Protein AF-A0A9X1UHL8-F1 (afdb_monomer)

Mean predicted aligned error: 11.77 Å

Secondary structure (DSSP, 8-state):
-GGGS-TTS-HHHHHHHHHHHHHHHHS-TTS-----HIIIIIHHHTTT-HHHHHHHHHHHHHHHHHHHHHHHHHHHTTSS-TT--HHHHHHHHHHHHHHHHHHHTTSPPTT---S-----------------PPP--------

Foldseek 3Di:
DLVLLDLVDQNVNSLVSVLVVQCCQQCPQADWGRQDCLLPPLVVCVVPDVVSVVVSVVVLVVQLVSQLVSQVSCCVVVVDPVPDDSSVVSNVSSVVSSVSSVVSNPDGNPPVDDDDDDDDDDDDDDDDDPPPDDDDDDDDDDD

Radius of gyration: 22.25 Å; Cα contacts (8 Å, |Δi|>4)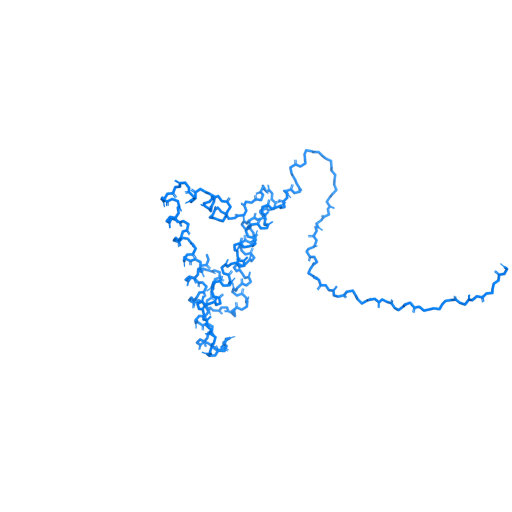: 122; chains: 1; bounding box: 51×70×40 Å

pLDDT: mean 80.55, std 23.78, range [33.56, 98.56]

Organism: NCBI:txid2913261

Sequence (143 aa):
MEAALDETLPLAEALLRVFDGALAWYLPPSAAQRGCLLIGTAAAEAVADTAVRERLAAGLRAFDQAFERRLRHAVQQGELPADADPAMLARVASALLHSTALRARRRTARGAARDGGGGRGAHLRCGGADKRLPEGSHDPLIN

Solvent-accessible surface area (backbone atoms only — not comparable to full-atom values): 8638 Å² total; per-residue (Å²): 108,68,87,33,50,38,85,91,45,59,65,72,57,16,53,48,44,41,53,52,52,49,44,52,67,13,52,39,94,88,44,75,41,60,24,39,63,55,71,71,44,33,57,64,47,29,79,83,31,66,73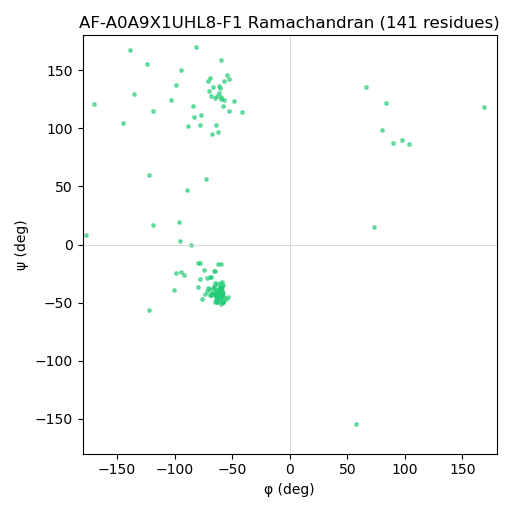,43,32,52,52,38,53,51,51,54,50,51,46,26,52,55,42,22,53,50,41,46,51,31,32,75,73,62,77,38,62,87,82,60,59,33,65,62,52,10,48,51,53,40,50,51,55,48,49,51,26,57,56,33,55,72,50,73,50,96,70,78,66,82,78,82,87,83,94,74,86,80,78,83,77,74,91,71,83,82,75,78,74,84,88,81,88,84,83,89,91,85,137

Nearest PDB structures (foldseek):
  6nsr-assembly1_B  TM=7.747E-01  e=2.617E-02  Pseudomonas aeruginosa
  6nsm-assembly1_B  TM=7.772E-01  e=3.226E-02  Pseudomonas aeruginosa UCBPP-PA14
  6wag-assembly1_B  TM=6.358E-01  e=1.073E-01  Vibrio vulnificus
  5hbu-assembly1_D  TM=7.188E-01  e=7.421E-01  Escherichia coli K-12

InterPro domains:
  IPR011075 Tetracyclin repressor-like, C-terminal domain [PF16925] (14-105)
  IPR036271 Tetracyclin repressor-like, C-terminal domain superfamily [SSF48498] (12-112)

Structure (mmCIF, N/CA/C/O backbone):
data_AF-A0A9X1UHL8-F1
#
_entry.id   AF-A0A9X1UHL8-F1
#
loop_
_atom_site.group_PDB
_atom_site.id
_atom_site.type_symbol
_atom_site.label_atom_id
_atom_site.label_alt_id
_atom_site.label_comp_id
_atom_site.label_asym_id
_atom_site.label_entity_id
_atom_site.label_seq_id
_atom_site.pdbx_PDB_ins_code
_atom_site.Cartn_x
_atom_site.Cartn_y
_atom_site.Cartn_z
_atom_site.occupancy
_atom_site.B_iso_or_equiv
_atom_site.auth_seq_id
_atom_site.auth_comp_id
_atom_site.auth_asym_id
_atom_site.auth_atom_id
_atom_site.pdbx_PDB_model_num
ATOM 1 N N . MET A 1 1 ? 7.049 1.002 5.923 1.00 79.00 1 MET A N 1
ATOM 2 C CA . MET A 1 1 ? 5.580 0.845 5.895 1.00 79.00 1 MET A CA 1
ATOM 3 C C . MET A 1 1 ? 5.077 0.342 7.233 1.00 79.00 1 MET A C 1
ATOM 5 O O . MET A 1 1 ? 4.243 1.015 7.807 1.00 79.00 1 MET A O 1
ATOM 9 N N . GLU A 1 2 ? 5.628 -0.755 7.7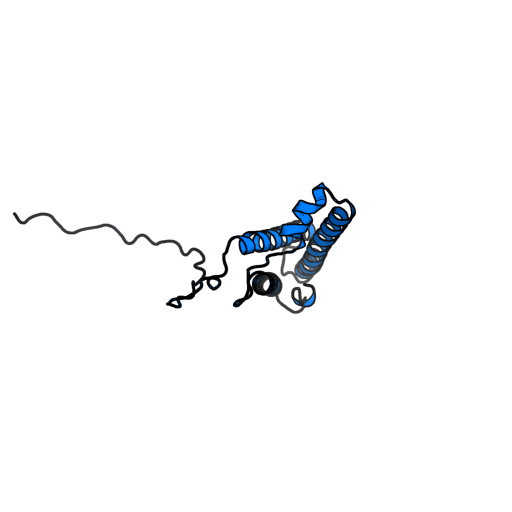62 1.00 78.88 2 GLU A N 1
ATOM 10 C CA . GLU A 1 2 ? 5.225 -1.298 9.072 1.00 78.88 2 GLU A CA 1
ATOM 11 C C . GLU A 1 2 ? 5.335 -0.272 10.205 1.00 78.88 2 GLU A C 1
ATOM 13 O O . GLU A 1 2 ? 4.349 -0.021 10.874 1.00 78.88 2 GLU A O 1
ATOM 18 N N . ALA A 1 3 ? 6.452 0.456 10.309 1.00 84.94 3 ALA A N 1
ATOM 19 C CA . ALA A 1 3 ? 6.593 1.540 11.291 1.00 84.94 3 ALA A CA 1
ATOM 20 C C . ALA A 1 3 ? 5.610 2.723 11.112 1.00 84.94 3 ALA A C 1
ATOM 22 O O . ALA A 1 3 ? 5.489 3.559 11.999 1.00 84.94 3 ALA A O 1
ATOM 23 N N . ALA A 1 4 ? 4.962 2.857 9.949 1.00 88.06 4 ALA A N 1
ATOM 24 C CA . ALA A 1 4 ? 3.925 3.869 9.729 1.00 88.06 4 ALA A CA 1
ATOM 25 C C . ALA A 1 4 ? 2.521 3.331 10.056 1.00 88.06 4 ALA A C 1
ATOM 27 O O . ALA A 1 4 ? 1.657 4.112 10.434 1.00 88.06 4 ALA A O 1
ATOM 28 N N . LEU A 1 5 ? 2.320 2.012 9.955 1.00 93.38 5 LEU A N 1
ATOM 29 C CA . LEU A 1 5 ? 1.114 1.290 10.367 1.00 93.38 5 LEU A CA 1
ATOM 30 C C . LEU A 1 5 ? 1.212 0.861 11.837 1.00 93.38 5 LEU A C 1
ATOM 32 O O . LEU A 1 5 ? 0.953 -0.292 12.170 1.00 93.38 5 LEU A O 1
ATOM 36 N N . ASP A 1 6 ? 1.625 1.787 12.697 1.00 92.62 6 ASP A N 1
ATOM 37 C CA . ASP A 1 6 ? 1.760 1.539 14.127 1.00 92.62 6 ASP A CA 1
ATOM 38 C C . ASP A 1 6 ? 0.394 1.160 14.732 1.00 92.62 6 ASP A C 1
ATOM 40 O O . ASP A 1 6 ? -0.627 1.807 14.473 1.00 92.62 6 ASP A O 1
ATOM 44 N N . GLU A 1 7 ? 0.366 0.072 15.496 1.00 93.81 7 GLU A N 1
ATOM 45 C CA . GLU A 1 7 ? -0.839 -0.449 16.148 1.00 93.81 7 GLU A CA 1
ATOM 46 C C . GLU A 1 7 ? -1.200 0.341 17.415 1.00 93.81 7 GLU A C 1
ATOM 48 O O . GLU A 1 7 ? -2.340 0.274 17.865 1.00 93.81 7 GLU A O 1
ATOM 53 N N . THR A 1 8 ? -0.268 1.142 17.948 1.00 94.62 8 THR A N 1
ATOM 54 C CA . THR A 1 8 ? -0.501 2.029 19.102 1.00 94.62 8 THR A CA 1
ATOM 55 C C . THR A 1 8 ? -1.226 3.325 18.734 1.00 94.62 8 THR A C 1
ATOM 57 O O . THR A 1 8 ? -1.738 4.015 19.614 1.00 94.62 8 THR A O 1
ATOM 60 N N . LEU A 1 9 ? -1.278 3.665 17.441 1.00 94.94 9 LEU A N 1
ATOM 61 C CA . LEU A 1 9 ? -1.973 4.844 16.929 1.00 94.94 9 LEU A CA 1
ATOM 62 C C . LEU A 1 9 ? -3.397 4.490 16.488 1.00 94.94 9 LEU A C 1
ATOM 64 O O . LEU A 1 9 ? -3.602 3.392 15.959 1.00 94.94 9 LEU A O 1
ATOM 68 N N . PRO A 1 10 ? -4.357 5.431 16.573 1.00 97.31 10 PRO A N 1
ATOM 69 C CA . PRO A 1 10 ? -5.654 5.282 15.921 1.00 97.31 10 PRO A CA 1
ATOM 70 C C . PRO A 1 10 ? -5.500 4.962 14.427 1.00 97.31 10 PRO A C 1
ATOM 72 O O . PRO A 1 10 ? -4.623 5.506 13.748 1.00 97.31 10 PRO A O 1
ATOM 75 N N . LEU A 1 11 ? -6.368 4.107 13.882 1.00 97.69 11 LEU A N 1
ATOM 76 C CA . LEU A 1 11 ? -6.294 3.606 12.507 1.00 97.69 11 LEU A CA 1
ATOM 77 C C . LEU A 1 11 ? -6.214 4.752 11.500 1.00 97.69 11 LEU A C 1
ATOM 79 O O . LEU A 1 11 ? -5.397 4.711 10.581 1.00 97.69 11 LEU A O 1
ATOM 83 N N . ALA A 1 12 ? -7.045 5.780 11.678 1.00 96.50 12 ALA A N 1
ATOM 84 C CA . ALA A 1 12 ? -7.057 6.942 10.798 1.00 96.50 12 ALA A CA 1
ATOM 85 C C . ALA A 1 12 ? -5.689 7.646 10.758 1.00 96.50 12 ALA A C 1
ATOM 87 O O . ALA A 1 12 ? -5.204 7.982 9.677 1.00 96.50 12 ALA A O 1
ATOM 88 N N . GLU A 1 13 ? -5.036 7.811 11.909 1.00 97.19 13 GLU A N 1
ATOM 89 C CA . GLU A 1 13 ? -3.714 8.437 12.011 1.00 97.19 13 GLU A CA 1
ATOM 90 C C . GLU A 1 13 ? -2.619 7.559 11.402 1.00 97.19 13 GLU A C 1
ATOM 92 O O . GLU A 1 13 ? -1.783 8.052 10.642 1.00 97.19 13 GLU A O 1
ATOM 97 N N . ALA A 1 14 ? -2.651 6.250 11.667 1.00 97.00 14 ALA A N 1
ATOM 98 C CA . ALA A 1 14 ? -1.713 5.296 11.081 1.00 97.00 14 ALA A CA 1
ATOM 99 C C . ALA A 1 14 ? -1.804 5.291 9.541 1.00 97.00 14 ALA A C 1
ATOM 101 O O . ALA A 1 14 ? -0.787 5.348 8.843 1.00 97.00 14 ALA A O 1
ATOM 102 N N . LEU A 1 15 ? -3.022 5.292 8.987 1.00 97.19 15 LEU A N 1
ATOM 103 C CA . LEU A 1 15 ? -3.237 5.368 7.539 1.00 97.19 15 LEU A CA 1
ATOM 104 C C . LEU A 1 15 ? -2.745 6.701 6.963 1.00 97.19 15 LEU A C 1
ATOM 106 O O . LEU A 1 15 ? -2.026 6.696 5.961 1.00 97.19 15 LEU A O 1
ATOM 110 N N . LEU A 1 16 ? -3.069 7.832 7.599 1.00 96.06 16 LEU A N 1
ATOM 111 C CA . LEU A 1 16 ? -2.577 9.150 7.180 1.00 96.06 16 LEU A CA 1
ATOM 112 C C . LEU A 1 16 ? -1.048 9.194 7.158 1.00 96.06 16 LEU A C 1
ATOM 114 O O . LEU A 1 16 ? -0.461 9.593 6.153 1.00 96.06 16 LEU A O 1
ATOM 118 N N . ARG A 1 17 ? -0.392 8.674 8.200 1.00 96.06 17 ARG A N 1
ATOM 119 C CA . ARG A 1 17 ? 1.070 8.602 8.283 1.00 96.06 17 ARG A CA 1
ATOM 120 C C . ARG A 1 17 ? 1.687 7.796 7.139 1.00 96.06 17 ARG A C 1
ATOM 122 O O . ARG A 1 17 ? 2.753 8.164 6.639 1.00 96.06 17 ARG A O 1
ATOM 129 N N . VAL A 1 18 ? 1.039 6.715 6.697 1.00 96.00 18 VAL A N 1
ATOM 130 C CA . VAL A 1 18 ? 1.481 5.955 5.516 1.00 96.00 18 VAL A CA 1
ATOM 131 C C . VAL A 1 18 ? 1.411 6.811 4.256 1.00 96.00 18 VAL A C 1
ATOM 133 O O . VAL A 1 18 ? 2.389 6.855 3.503 1.00 96.00 18 VAL A O 1
ATOM 136 N N . PHE A 1 19 ? 0.286 7.487 4.014 1.00 95.00 19 PHE A N 1
ATOM 137 C CA . PHE A 1 19 ? 0.105 8.300 2.810 1.00 95.00 19 PHE A CA 1
ATOM 138 C C . PHE A 1 19 ? 1.015 9.532 2.798 1.00 95.00 19 PHE A C 1
ATOM 140 O O . PHE A 1 19 ? 1.643 9.797 1.772 1.00 95.00 19 PHE A O 1
ATOM 147 N N . ASP A 1 20 ? 1.163 10.227 3.924 1.00 94.06 20 ASP A N 1
ATOM 148 C CA . ASP A 1 20 ? 2.066 11.374 4.056 1.00 94.06 20 ASP A CA 1
ATOM 149 C C . ASP A 1 20 ? 3.524 10.960 3.880 1.00 94.06 20 ASP A C 1
ATOM 151 O O . ASP A 1 20 ? 4.274 11.592 3.131 1.00 94.06 20 ASP A O 1
ATOM 155 N N . GLY A 1 21 ? 3.916 9.840 4.493 1.00 93.25 21 GLY A N 1
ATOM 156 C CA . GLY A 1 21 ? 5.234 9.255 4.288 1.00 93.25 21 GLY A CA 1
ATOM 157 C C . GLY A 1 21 ? 5.476 8.943 2.812 1.00 93.25 21 GLY A C 1
ATOM 158 O O . GLY A 1 21 ? 6.490 9.352 2.248 1.00 93.25 21 GLY A O 1
ATOM 159 N N . ALA A 1 22 ? 4.530 8.273 2.152 1.00 92.81 22 ALA A N 1
ATOM 160 C CA . ALA A 1 22 ? 4.629 7.969 0.729 1.00 92.81 22 ALA A CA 1
ATOM 161 C C . ALA A 1 22 ? 4.763 9.237 -0.130 1.00 92.81 22 ALA A C 1
ATOM 163 O O . ALA A 1 22 ? 5.634 9.298 -0.998 1.00 92.81 22 ALA A O 1
ATOM 164 N N . LEU A 1 23 ? 3.963 10.271 0.140 1.00 90.75 23 LEU A N 1
ATOM 165 C CA . LEU A 1 23 ? 4.045 11.552 -0.561 1.00 90.75 23 LEU A CA 1
ATOM 166 C C . LEU A 1 23 ? 5.403 12.228 -0.363 1.00 90.75 23 LEU A C 1
ATOM 168 O O . LEU A 1 23 ? 5.968 12.701 -1.346 1.00 90.75 23 LEU A O 1
ATOM 172 N N . ALA A 1 24 ? 5.965 12.217 0.847 1.00 90.00 24 ALA A N 1
ATOM 173 C CA . ALA A 1 24 ? 7.293 12.772 1.111 1.00 90.00 24 ALA A CA 1
ATOM 174 C C . ALA A 1 24 ? 8.391 12.079 0.281 1.00 90.00 24 ALA A C 1
ATOM 176 O O . ALA A 1 24 ? 9.286 12.740 -0.249 1.00 90.00 24 ALA A O 1
ATOM 177 N N . TRP A 1 25 ? 8.295 10.756 0.102 1.00 88.75 25 TRP A N 1
ATOM 178 C CA . TRP A 1 25 ? 9.215 9.990 -0.748 1.00 88.75 25 TRP A CA 1
ATOM 179 C C . TRP A 1 25 ? 9.008 10.246 -2.244 1.00 88.75 25 TRP A C 1
ATOM 181 O O . TRP A 1 25 ? 9.975 10.314 -3.009 1.00 88.75 25 TRP A O 1
ATOM 191 N N . TYR A 1 26 ? 7.756 10.362 -2.682 1.00 90.94 26 TYR A N 1
ATOM 192 C CA . TYR A 1 26 ? 7.417 10.529 -4.096 1.00 90.94 26 TYR A CA 1
ATOM 193 C C . TYR A 1 26 ? 7.641 11.959 -4.595 1.00 90.94 26 TYR A C 1
ATOM 195 O O . TYR A 1 26 ? 7.954 12.143 -5.777 1.00 90.94 26 TYR A O 1
ATOM 203 N N . LEU A 1 27 ? 7.497 12.944 -3.703 1.00 86.56 27 LEU A N 1
ATOM 204 C CA . LEU A 1 27 ? 7.519 14.383 -3.964 1.00 86.56 27 LEU A CA 1
ATOM 205 C C . LEU A 1 27 ? 8.612 15.097 -3.143 1.00 86.56 27 LEU A C 1
ATOM 207 O O . LEU A 1 27 ? 8.295 15.995 -2.357 1.00 86.56 27 LEU A O 1
ATOM 211 N N . PRO A 1 28 ? 9.899 14.739 -3.305 1.00 82.94 28 PRO A N 1
ATOM 212 C CA . PRO A 1 28 ? 10.972 15.410 -2.581 1.00 82.94 28 PRO A CA 1
ATOM 213 C C . PRO A 1 28 ? 11.004 16.916 -2.927 1.00 82.94 28 PRO A C 1
ATOM 215 O O . PRO A 1 28 ? 10.937 17.260 -4.110 1.00 82.94 28 PRO A O 1
ATOM 218 N N . PRO A 1 29 ? 11.144 17.828 -1.943 1.00 77.00 29 PRO A N 1
ATOM 219 C CA . PRO A 1 29 ? 11.044 19.276 -2.172 1.00 77.00 29 PRO A CA 1
ATOM 220 C C . PRO A 1 29 ? 12.047 19.850 -3.183 1.00 77.00 29 PRO A C 1
ATOM 222 O O . PRO A 1 29 ? 11.735 20.808 -3.885 1.00 77.00 29 PRO A O 1
ATOM 225 N N . SER A 1 30 ? 13.247 19.273 -3.253 1.00 77.50 30 SER A N 1
ATOM 226 C CA . SER A 1 30 ? 14.392 19.790 -4.016 1.00 77.50 30 SER A CA 1
ATOM 227 C C . SER A 1 30 ? 14.877 18.844 -5.121 1.00 77.50 30 SER A C 1
ATOM 229 O O . SER A 1 30 ? 15.993 18.994 -5.614 1.00 77.50 30 SER A O 1
ATOM 231 N N . ALA A 1 31 ? 14.068 17.860 -5.526 1.00 75.19 31 ALA A N 1
ATOM 232 C CA . ALA A 1 31 ? 14.449 16.903 -6.562 1.00 75.19 31 ALA A CA 1
ATOM 233 C C . ALA A 1 31 ? 13.305 16.602 -7.537 1.00 75.19 31 ALA A C 1
ATOM 235 O O . ALA A 1 31 ? 12.142 16.942 -7.311 1.00 75.19 31 ALA A O 1
ATOM 236 N N . ALA A 1 32 ? 13.650 15.948 -8.649 1.00 77.00 32 ALA A N 1
ATOM 237 C CA . ALA A 1 32 ? 12.662 15.425 -9.579 1.00 77.00 32 ALA A CA 1
ATOM 238 C C . ALA A 1 32 ? 11.713 14.458 -8.860 1.00 77.00 32 ALA A C 1
ATOM 240 O O . ALA A 1 32 ? 12.123 13.665 -8.006 1.00 77.00 32 ALA A O 1
ATOM 241 N N . GLN A 1 33 ? 10.436 14.534 -9.222 1.00 80.88 33 GLN A N 1
ATOM 242 C CA . GLN A 1 33 ? 9.413 13.684 -8.632 1.00 80.88 33 GLN A CA 1
ATOM 243 C C . GLN A 1 33 ? 9.608 12.250 -9.097 1.00 80.88 33 GLN A C 1
ATOM 245 O O . GLN A 1 33 ? 9.827 11.986 -10.278 1.00 80.88 33 GLN A O 1
ATOM 250 N N . ARG A 1 34 ? 9.572 11.329 -8.134 1.00 84.81 34 ARG A N 1
ATOM 251 C CA . ARG A 1 34 ? 10.004 9.939 -8.328 1.00 84.81 34 ARG A CA 1
ATOM 252 C C . ARG A 1 34 ? 8.817 9.005 -8.536 1.00 84.81 34 ARG A C 1
ATOM 254 O O . ARG A 1 34 ? 8.869 8.086 -9.353 1.00 84.81 34 ARG A O 1
ATOM 261 N N . GLY A 1 35 ? 7.736 9.236 -7.788 1.00 89.56 35 GLY A N 1
ATOM 262 C CA . GLY A 1 35 ? 6.685 8.235 -7.615 1.00 89.56 35 GLY A CA 1
ATOM 263 C C . GLY A 1 35 ? 7.242 6.927 -7.035 1.00 89.56 35 GLY A C 1
ATOM 264 O O . GLY A 1 35 ? 8.283 6.909 -6.380 1.00 89.56 35 GLY A O 1
ATOM 265 N N . CYS A 1 36 ? 6.558 5.817 -7.301 1.00 92.88 36 CYS A N 1
ATOM 266 C CA . CYS A 1 36 ? 6.996 4.479 -6.904 1.00 92.88 36 CYS A CA 1
ATOM 267 C C . CYS A 1 36 ? 7.679 3.765 -8.079 1.00 92.88 36 CYS A C 1
ATOM 269 O O . CYS A 1 36 ? 7.182 3.807 -9.209 1.00 92.88 36 CYS A O 1
ATOM 271 N N . LEU A 1 37 ? 8.791 3.075 -7.810 1.00 92.19 37 LEU A N 1
ATOM 272 C CA . LEU A 1 37 ? 9.483 2.236 -8.792 1.00 92.19 37 LEU A CA 1
ATOM 273 C C . LEU A 1 37 ? 8.595 1.083 -9.279 1.00 92.19 37 LEU A C 1
ATOM 275 O O . LEU A 1 37 ? 8.511 0.843 -10.481 1.00 92.19 37 LEU A O 1
ATOM 279 N N . LEU A 1 38 ? 7.904 0.405 -8.353 1.00 94.88 38 LEU A N 1
ATOM 280 C CA . LEU A 1 38 ? 7.052 -0.740 -8.682 1.00 94.88 38 LEU A CA 1
ATOM 281 C C . LEU A 1 38 ? 5.926 -0.340 -9.638 1.00 94.88 38 LEU A C 1
ATOM 283 O O . LEU A 1 38 ? 5.693 -1.000 -10.642 1.00 94.88 38 LEU A O 1
ATOM 287 N N . ILE A 1 39 ? 5.275 0.787 -9.357 1.00 95.00 39 ILE A N 1
ATOM 288 C CA . ILE A 1 39 ? 4.107 1.230 -10.124 1.00 95.00 39 ILE A CA 1
ATOM 289 C C . ILE A 1 39 ? 4.500 1.901 -11.439 1.00 95.00 39 ILE A C 1
ATOM 291 O O . ILE A 1 39 ? 3.803 1.753 -12.433 1.00 95.00 39 ILE A O 1
ATOM 295 N N . GLY A 1 40 ? 5.595 2.662 -11.458 1.00 91.38 40 GLY A N 1
ATOM 296 C CA . GLY A 1 40 ? 5.952 3.446 -12.637 1.00 91.38 40 GLY A CA 1
ATOM 297 C C . GLY A 1 40 ? 6.925 2.777 -13.604 1.00 91.38 40 GLY A C 1
ATOM 298 O O . GLY A 1 40 ? 6.953 3.167 -14.763 1.00 91.38 40 GLY A O 1
ATOM 299 N N . THR A 1 41 ? 7.726 1.815 -13.147 1.00 93.38 41 THR A N 1
ATOM 300 C CA . THR A 1 41 ? 8.737 1.146 -13.982 1.00 93.38 41 THR A CA 1
ATOM 301 C C . THR A 1 41 ? 8.498 -0.353 -14.012 1.00 93.38 41 THR A C 1
ATOM 303 O O . THR A 1 41 ? 8.275 -0.899 -15.084 1.00 93.38 41 THR A O 1
ATOM 306 N N . ALA A 1 42 ? 8.450 -1.018 -12.852 1.00 96.38 42 ALA A N 1
ATOM 307 C CA . ALA A 1 42 ? 8.286 -2.473 -12.834 1.00 96.38 42 ALA A CA 1
ATOM 308 C C . ALA A 1 42 ? 6.971 -2.918 -13.496 1.00 96.38 42 ALA A C 1
ATOM 310 O O . ALA A 1 42 ? 6.951 -3.951 -14.149 1.00 96.38 42 ALA A O 1
ATOM 311 N N . ALA A 1 43 ? 5.899 -2.124 -13.391 1.00 96.00 43 ALA A N 1
ATOM 312 C CA . ALA A 1 43 ? 4.641 -2.375 -14.093 1.00 96.00 43 ALA A CA 1
ATOM 313 C C . ALA A 1 43 ? 4.780 -2.416 -15.626 1.00 96.00 43 ALA A C 1
ATOM 315 O O . ALA A 1 43 ? 4.128 -3.239 -16.261 1.00 96.00 43 ALA A O 1
ATOM 316 N N . ALA A 1 44 ? 5.624 -1.563 -16.214 1.00 95.75 44 ALA A N 1
ATOM 317 C CA . ALA A 1 44 ? 5.874 -1.563 -17.655 1.00 95.75 44 ALA A CA 1
ATOM 318 C C . ALA A 1 44 ? 6.789 -2.732 -18.056 1.00 95.75 44 ALA A C 1
ATOM 320 O O . ALA A 1 44 ? 6.469 -3.492 -18.967 1.00 95.75 44 ALA A O 1
ATOM 321 N N . GLU A 1 45 ? 7.883 -2.925 -17.317 1.00 97.81 45 GLU A N 1
ATOM 322 C CA . GLU A 1 45 ? 8.884 -3.958 -17.611 1.00 97.81 45 GLU A CA 1
ATOM 323 C C . GLU A 1 45 ? 8.359 -5.388 -17.380 1.00 97.81 45 GLU A C 1
ATOM 325 O O . GLU A 1 45 ? 8.772 -6.328 -18.057 1.00 97.81 45 GLU A O 1
ATOM 330 N N . ALA A 1 46 ? 7.391 -5.571 -16.475 1.00 98.00 46 ALA A N 1
ATOM 331 C CA . ALA A 1 46 ? 6.784 -6.870 -16.171 1.00 98.00 46 ALA A CA 1
ATOM 332 C C . ALA A 1 46 ? 6.104 -7.543 -17.377 1.00 98.00 46 ALA A C 1
ATOM 334 O O . ALA A 1 46 ? 5.833 -8.746 -17.325 1.00 98.00 46 ALA A O 1
ATOM 335 N N . VAL A 1 47 ? 5.810 -6.798 -18.447 1.00 97.81 47 VAL A N 1
ATOM 336 C CA . VAL A 1 47 ? 5.2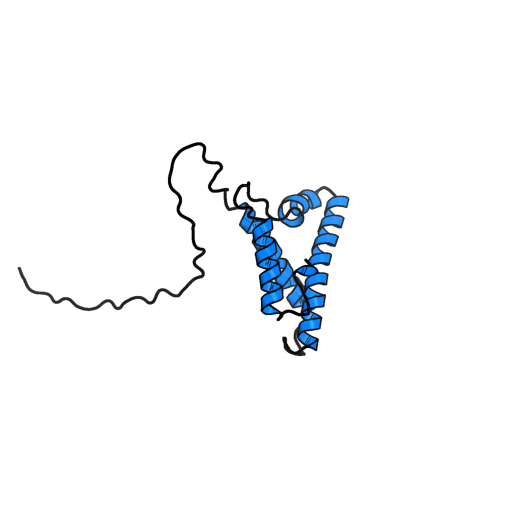79 -7.362 -19.697 1.00 97.81 47 VAL A CA 1
ATOM 337 C C . VAL A 1 47 ? 6.332 -8.232 -20.388 1.00 97.81 47 VAL A C 1
ATOM 339 O O . VAL A 1 47 ? 6.007 -9.319 -20.859 1.00 97.81 47 VAL A O 1
ATOM 342 N N . ALA A 1 48 ? 7.588 -7.782 -20.410 1.00 97.62 48 ALA A N 1
ATOM 343 C CA . ALA A 1 48 ? 8.681 -8.445 -21.121 1.00 97.62 48 ALA A CA 1
ATOM 344 C C . ALA A 1 48 ? 9.563 -9.313 -20.208 1.00 97.62 48 ALA A C 1
ATOM 346 O O . ALA A 1 48 ? 10.172 -10.269 -20.682 1.00 97.62 48 ALA A O 1
ATOM 347 N N . ASP A 1 49 ? 9.611 -9.023 -18.904 1.00 98.31 49 ASP A N 1
ATOM 348 C CA . ASP A 1 49 ? 10.508 -9.688 -17.956 1.00 98.31 49 ASP A CA 1
ATOM 349 C C . ASP A 1 49 ? 9.733 -10.426 -16.847 1.00 98.31 49 ASP A C 1
ATOM 351 O O . ASP A 1 49 ? 9.054 -9.835 -15.999 1.00 98.31 49 ASP A O 1
ATOM 355 N N . THR A 1 50 ? 9.858 -11.756 -16.837 1.00 98.00 50 THR A N 1
ATOM 356 C CA . THR A 1 50 ? 9.241 -12.638 -15.833 1.00 98.00 50 THR A CA 1
ATOM 357 C C . THR A 1 50 ? 9.765 -12.400 -14.423 1.00 98.00 50 THR A C 1
ATOM 359 O O . THR A 1 50 ? 8.974 -12.351 -13.480 1.00 98.00 50 THR A O 1
ATOM 362 N N . ALA A 1 51 ? 11.070 -12.197 -14.267 1.00 98.19 51 ALA A N 1
ATOM 363 C CA . ALA A 1 51 ? 11.685 -11.960 -12.971 1.00 98.19 51 ALA A CA 1
ATOM 364 C C . ALA A 1 51 ? 11.199 -10.627 -12.374 1.00 98.19 51 ALA A C 1
ATOM 366 O O . ALA A 1 51 ? 10.964 -10.537 -11.161 1.00 98.19 51 ALA A O 1
ATOM 367 N N . VAL A 1 52 ? 11.001 -9.602 -13.211 1.00 98.19 52 VAL A N 1
ATOM 368 C CA . VAL A 1 52 ? 10.400 -8.323 -12.798 1.00 98.19 52 VAL A CA 1
ATOM 369 C C . VAL A 1 52 ? 8.923 -8.490 -12.453 1.00 98.19 52 VAL A C 1
ATOM 371 O O . VAL A 1 52 ? 8.487 -7.980 -11.420 1.00 98.19 52 VAL A O 1
ATOM 374 N N . ARG A 1 53 ? 8.155 -9.239 -13.251 1.00 98.25 53 ARG A N 1
ATOM 375 C CA . ARG A 1 53 ? 6.736 -9.522 -12.979 1.00 98.25 53 ARG A CA 1
ATOM 376 C C . ARG A 1 53 ? 6.524 -10.210 -11.633 1.00 98.25 53 ARG A C 1
ATOM 378 O O . ARG A 1 53 ? 5.621 -9.833 -10.888 1.00 98.25 53 ARG A O 1
ATOM 385 N N . GLU A 1 54 ? 7.377 -11.166 -11.284 1.00 98.31 54 GLU A N 1
ATOM 386 C CA . GLU A 1 54 ? 7.346 -11.836 -9.980 1.00 98.31 54 GLU A CA 1
ATOM 387 C C . GLU A 1 54 ? 7.647 -10.873 -8.828 1.00 98.31 54 GLU A C 1
ATOM 389 O O . GLU A 1 54 ? 6.934 -10.870 -7.821 1.00 98.31 54 GLU A O 1
ATOM 394 N N . ARG A 1 55 ? 8.662 -10.015 -8.987 1.00 98.06 55 ARG A N 1
ATOM 395 C CA . ARG A 1 55 ? 9.035 -8.996 -7.991 1.00 98.06 55 ARG A CA 1
ATOM 396 C C . ARG A 1 55 ? 7.939 -7.951 -7.813 1.00 98.06 55 ARG A C 1
ATOM 398 O O . ARG A 1 55 ? 7.634 -7.582 -6.681 1.00 98.06 55 ARG A O 1
ATOM 405 N N . LEU A 1 56 ? 7.307 -7.519 -8.904 1.00 98.06 56 LEU A N 1
ATOM 406 C CA . LEU A 1 56 ? 6.139 -6.645 -8.866 1.00 98.06 56 LEU A CA 1
ATOM 407 C C . LEU A 1 56 ? 4.998 -7.306 -8.091 1.00 98.06 56 LEU A C 1
ATOM 409 O O . LEU A 1 56 ? 4.482 -6.713 -7.148 1.00 98.06 56 LEU A O 1
ATOM 413 N N . ALA A 1 57 ? 4.645 -8.544 -8.438 1.00 98.12 57 ALA A N 1
ATOM 414 C CA . ALA A 1 57 ? 3.568 -9.269 -7.776 1.00 98.12 57 ALA A CA 1
ATOM 415 C C . ALA A 1 57 ? 3.849 -9.481 -6.277 1.00 98.12 57 ALA A C 1
ATOM 417 O O . ALA A 1 57 ? 2.948 -9.331 -5.454 1.00 98.12 57 ALA A O 1
ATOM 418 N N . ALA A 1 58 ? 5.096 -9.787 -5.906 1.00 98.00 58 ALA A N 1
ATOM 419 C CA . ALA A 1 58 ? 5.509 -9.898 -4.510 1.00 98.00 58 ALA A CA 1
ATOM 420 C C . ALA A 1 58 ? 5.410 -8.556 -3.769 1.00 98.00 58 ALA A C 1
ATOM 422 O O . ALA A 1 58 ? 4.882 -8.513 -2.661 1.00 98.00 58 ALA A O 1
ATOM 423 N N . GLY A 1 59 ? 5.854 -7.459 -4.390 1.00 96.56 59 GLY A N 1
ATOM 424 C CA . GLY A 1 59 ? 5.752 -6.119 -3.816 1.00 96.56 59 GLY A CA 1
ATOM 425 C C . GLY A 1 59 ? 4.304 -5.678 -3.588 1.00 96.56 59 GLY A C 1
ATOM 426 O O . GLY A 1 59 ? 3.988 -5.178 -2.513 1.00 96.56 59 GLY A O 1
ATOM 427 N N . LEU A 1 60 ? 3.413 -5.918 -4.557 1.00 97.44 60 LEU A N 1
ATOM 428 C CA . LEU A 1 60 ? 1.978 -5.629 -4.418 1.00 97.44 60 LEU A CA 1
ATOM 429 C C . LEU A 1 60 ? 1.354 -6.426 -3.264 1.00 97.44 60 LEU A C 1
ATOM 431 O O . LEU A 1 60 ? 0.710 -5.841 -2.397 1.00 97.44 60 LEU A O 1
ATOM 435 N N . ARG A 1 61 ? 1.639 -7.734 -3.181 1.00 97.75 61 ARG A N 1
ATOM 436 C CA . ARG A 1 61 ? 1.183 -8.568 -2.057 1.00 97.75 61 ARG A CA 1
ATOM 437 C C . ARG A 1 61 ? 1.704 -8.074 -0.709 1.00 97.75 61 ARG A C 1
ATOM 439 O O . ARG A 1 61 ? 0.973 -8.144 0.272 1.00 97.75 61 ARG A O 1
ATOM 446 N N . ALA A 1 62 ? 2.935 -7.570 -0.645 1.00 97.31 62 ALA A N 1
ATOM 447 C CA . ALA A 1 62 ? 3.495 -7.048 0.598 1.00 97.31 62 ALA A CA 1
ATOM 448 C C . ALA A 1 62 ? 2.748 -5.794 1.095 1.00 97.31 62 ALA A C 1
ATOM 450 O O . ALA A 1 62 ? 2.529 -5.666 2.300 1.00 97.31 62 ALA A O 1
ATOM 451 N N . PHE A 1 63 ? 2.315 -4.901 0.192 1.00 96.75 63 PHE A N 1
ATOM 452 C CA . PHE A 1 63 ? 1.462 -3.761 0.557 1.00 96.75 63 PHE A CA 1
ATOM 453 C C . PHE A 1 63 ? 0.114 -4.226 1.111 1.00 96.75 63 PHE A C 1
ATOM 455 O O . PHE A 1 63 ? -0.270 -3.797 2.202 1.00 96.75 63 PHE A O 1
ATOM 462 N N . ASP A 1 64 ? -0.553 -5.143 0.405 1.00 98.06 64 ASP A N 1
ATOM 463 C CA . ASP A 1 64 ? -1.844 -5.693 0.828 1.00 98.06 64 ASP A CA 1
A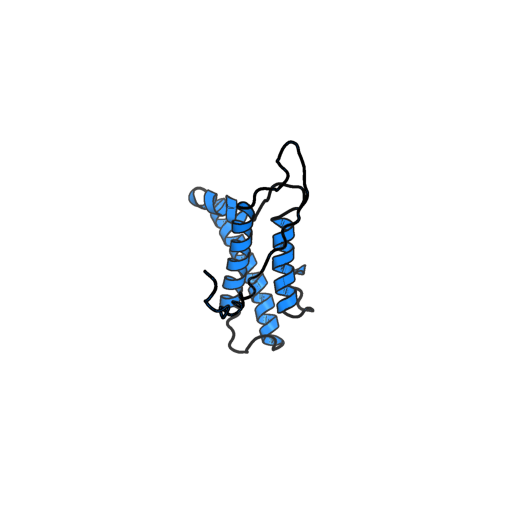TOM 464 C C . ASP A 1 64 ? -1.736 -6.336 2.213 1.00 98.06 64 ASP A C 1
ATOM 466 O O . ASP A 1 64 ? -2.493 -5.999 3.117 1.00 98.06 64 ASP A O 1
ATOM 470 N N . GLN A 1 65 ? -0.734 -7.191 2.426 1.00 98.06 65 GLN A N 1
ATOM 471 C CA . GLN A 1 65 ? -0.524 -7.866 3.706 1.00 98.06 65 GLN A CA 1
ATOM 472 C C . GLN A 1 65 ? -0.256 -6.886 4.853 1.00 98.06 65 GLN A C 1
ATOM 474 O O . GLN A 1 65 ? -0.725 -7.111 5.969 1.00 98.06 65 GLN A O 1
ATOM 479 N N . ALA A 1 66 ? 0.496 -5.811 4.603 1.00 97.94 66 ALA A N 1
ATOM 480 C CA . ALA A 1 66 ? 0.777 -4.806 5.620 1.00 97.94 66 ALA A CA 1
ATOM 481 C C . ALA A 1 66 ? -0.501 -4.074 6.052 1.00 97.94 66 ALA A C 1
ATOM 483 O O . ALA A 1 66 ? -0.787 -4.005 7.250 1.00 97.94 66 ALA A O 1
ATOM 484 N N . PHE A 1 67 ? -1.300 -3.590 5.095 1.00 98.50 67 PHE A N 1
ATOM 485 C CA . PHE A 1 67 ? -2.581 -2.954 5.405 1.00 98.50 67 PHE A CA 1
ATOM 486 C C . PHE A 1 67 ? -3.556 -3.927 6.067 1.00 98.50 67 PHE A C 1
ATOM 488 O O . PHE A 1 67 ? -4.179 -3.580 7.065 1.00 98.50 67 PHE A O 1
ATOM 495 N N . GLU A 1 68 ? -3.661 -5.155 5.562 1.00 98.56 68 GLU A N 1
ATOM 496 C CA . GLU A 1 68 ? -4.600 -6.156 6.066 1.00 98.56 68 GLU A CA 1
ATOM 497 C C . GLU A 1 68 ? -4.316 -6.529 7.524 1.00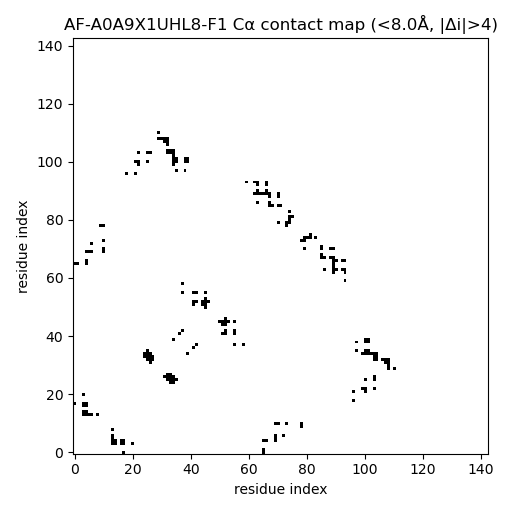 98.56 68 GLU A C 1
ATOM 499 O O . GLU A 1 68 ? -5.247 -6.667 8.316 1.00 98.56 68 GLU A O 1
ATOM 504 N N . ARG A 1 69 ? -3.038 -6.651 7.917 1.00 98.25 69 ARG A N 1
ATOM 505 C CA . ARG A 1 69 ? -2.669 -6.842 9.331 1.00 98.25 69 ARG A CA 1
ATOM 506 C C . ARG A 1 69 ? -3.165 -5.687 10.198 1.00 98.25 69 ARG A C 1
ATOM 508 O O . ARG A 1 69 ? -3.853 -5.942 11.183 1.00 98.25 69 ARG A O 1
ATOM 515 N N . ARG A 1 70 ? -2.904 -4.436 9.802 1.00 98.25 70 ARG A N 1
ATOM 516 C CA . ARG A 1 70 ? -3.338 -3.268 10.588 1.00 98.25 70 ARG A CA 1
ATOM 517 C C . ARG A 1 70 ? -4.861 -3.123 10.635 1.00 98.25 70 ARG A C 1
ATOM 519 O O . ARG A 1 70 ? -5.400 -2.717 11.664 1.00 98.25 70 ARG A O 1
ATOM 526 N N . LEU A 1 71 ? -5.556 -3.455 9.550 1.00 98.56 71 LEU A N 1
ATOM 527 C CA . LEU A 1 71 ? -7.018 -3.415 9.472 1.00 98.56 71 LEU A CA 1
ATOM 528 C C . LEU A 1 71 ? -7.660 -4.529 10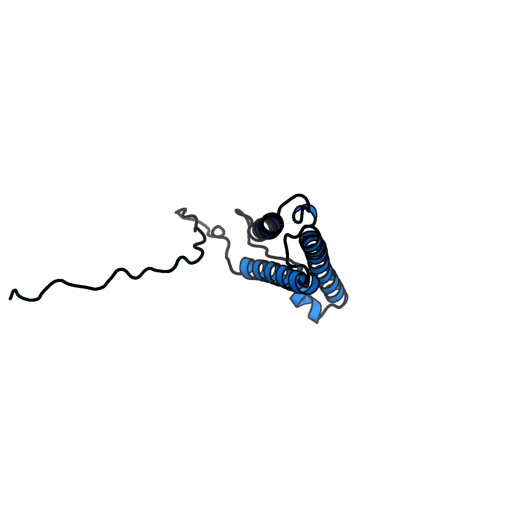.308 1.00 98.56 71 LEU A C 1
ATOM 530 O O . LEU A 1 71 ? -8.651 -4.276 10.985 1.00 98.56 71 LEU A O 1
ATOM 534 N N . ARG A 1 72 ? -7.070 -5.731 10.352 1.00 98.44 72 ARG A N 1
ATOM 535 C CA . ARG A 1 72 ? -7.485 -6.778 11.303 1.00 98.44 72 ARG A CA 1
ATOM 536 C C . ARG A 1 72 ? -7.337 -6.321 12.749 1.00 98.44 72 ARG A C 1
ATOM 538 O O . ARG A 1 72 ? -8.260 -6.517 13.532 1.00 98.44 72 ARG A O 1
ATOM 545 N N . HIS A 1 73 ? -6.210 -5.695 13.085 1.00 98.06 73 HIS A N 1
ATOM 546 C CA . HIS A 1 73 ? -6.011 -5.126 14.416 1.00 98.06 73 HIS A CA 1
ATOM 547 C C . HIS A 1 73 ? -7.092 -4.081 14.741 1.00 98.06 73 HIS A C 1
ATOM 549 O O . HIS A 1 73 ? -7.694 -4.131 15.807 1.00 98.06 73 HIS A O 1
ATOM 555 N N . ALA A 1 74 ? -7.425 -3.195 13.796 1.00 98.19 74 ALA A N 1
ATOM 556 C CA . ALA A 1 74 ? -8.498 -2.212 13.972 1.00 98.19 74 ALA A CA 1
ATOM 557 C C . ALA A 1 74 ? -9.870 -2.848 14.250 1.00 98.19 74 ALA A C 1
ATOM 559 O O . ALA A 1 74 ? -10.605 -2.352 15.099 1.00 98.19 74 ALA A O 1
ATOM 560 N N . VAL A 1 75 ? -10.213 -3.951 13.574 1.00 98.50 75 VAL A N 1
ATOM 561 C CA . VAL A 1 75 ? -11.446 -4.706 13.868 1.00 98.50 75 VAL A CA 1
ATOM 562 C C . VAL A 1 75 ? -11.408 -5.271 15.292 1.00 98.50 75 VAL A C 1
ATOM 564 O O . VAL A 1 75 ? -12.378 -5.136 16.030 1.00 98.50 75 VAL A O 1
ATOM 567 N N . GLN A 1 76 ? -10.280 -5.851 15.713 1.00 97.88 76 GLN A N 1
ATOM 568 C CA . GLN A 1 76 ? -10.118 -6.413 17.063 1.00 97.88 76 GLN A CA 1
ATOM 569 C C . GLN A 1 76 ? -10.234 -5.355 18.169 1.00 97.88 76 GLN A C 1
ATOM 571 O O . GLN A 1 76 ? -10.757 -5.652 19.239 1.00 97.88 76 GLN A O 1
ATOM 576 N N . GLN A 1 77 ? -9.776 -4.129 17.907 1.00 97.31 77 GLN A N 1
ATOM 577 C CA . GLN A 1 77 ? -9.873 -3.000 18.838 1.00 97.31 77 GLN A CA 1
ATOM 578 C C . GLN A 1 77 ? -11.208 -2.237 18.743 1.00 97.31 77 GLN A C 1
ATOM 580 O O . GLN A 1 77 ? -11.412 -1.268 19.470 1.00 97.31 77 GLN A O 1
ATOM 585 N N . GLY A 1 78 ? -12.120 -2.644 17.852 1.00 97.88 78 GLY A N 1
ATOM 586 C CA . GLY A 1 78 ? -13.411 -1.977 17.655 1.00 97.88 78 GLY A CA 1
ATOM 587 C C . GLY A 1 78 ? -13.334 -0.627 16.931 1.00 97.88 78 GLY A C 1
ATOM 588 O O . GLY A 1 78 ? -14.304 0.126 16.945 1.00 97.88 78 GLY A O 1
ATOM 589 N N . GLU A 1 79 ? -12.210 -0.310 16.281 1.00 97.88 79 GLU A N 1
ATOM 590 C CA . GLU A 1 79 ? -12.065 0.883 15.432 1.00 97.88 79 GLU A CA 1
ATOM 591 C C . GLU A 1 79 ? -12.795 0.729 14.084 1.00 97.88 79 GLU A C 1
ATOM 593 O O . GLU A 1 79 ? -13.104 1.716 13.416 1.00 97.88 79 GLU A O 1
ATOM 598 N N . LEU A 1 80 ? -13.052 -0.517 13.672 1.00 98.25 80 LEU A N 1
ATOM 599 C CA . LEU A 1 80 ? -13.840 -0.881 12.496 1.00 98.25 80 LEU A CA 1
ATOM 600 C C . LEU A 1 80 ? -15.001 -1.808 12.889 1.00 98.25 80 LEU A C 1
ATOM 602 O O . LEU A 1 80 ? -14.889 -2.530 13.883 1.00 98.25 80 LEU A O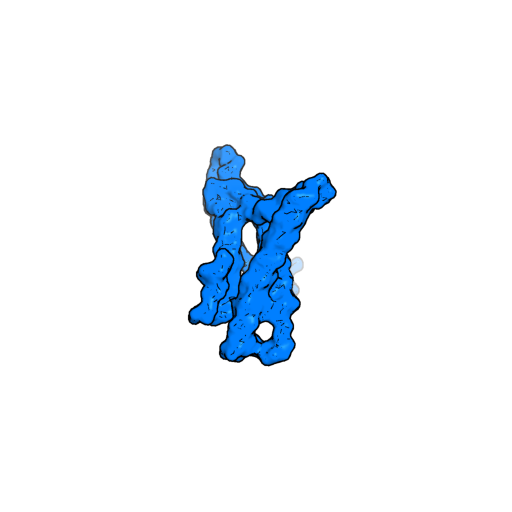 1
ATOM 606 N N . PRO A 1 81 ? -16.093 -1.839 12.099 1.00 98.19 81 PRO A N 1
ATOM 607 C CA . PRO A 1 81 ? -17.177 -2.800 12.284 1.00 98.19 81 PRO A CA 1
ATOM 608 C C . PRO A 1 81 ? -16.684 -4.253 12.290 1.00 98.19 81 PRO A C 1
ATOM 610 O O . PRO A 1 81 ? -15.758 -4.606 11.560 1.00 98.19 81 PRO A O 1
ATOM 613 N N . ALA A 1 82 ? -17.334 -5.110 13.081 1.00 97.19 82 ALA A N 1
ATOM 614 C CA . ALA A 1 82 ? -16.966 -6.524 13.209 1.00 97.19 82 ALA A CA 1
ATOM 615 C C . ALA A 1 82 ? -17.146 -7.333 11.908 1.00 97.19 82 ALA A C 1
ATOM 617 O O . ALA A 1 82 ? -16.516 -8.374 11.741 1.00 97.19 82 ALA A O 1
ATOM 618 N N . ASP A 1 83 ? -17.996 -6.859 10.997 1.00 97.12 83 ASP A N 1
ATOM 619 C CA . ASP A 1 83 ? -18.263 -7.436 9.677 1.00 97.12 83 ASP A CA 1
ATOM 620 C C . ASP A 1 83 ? -17.425 -6.800 8.552 1.00 97.12 83 ASP A C 1
ATOM 622 O O . ASP A 1 83 ? -17.581 -7.162 7.385 1.00 97.12 83 ASP A O 1
ATOM 626 N N . ALA A 1 84 ? -16.524 -5.865 8.877 1.00 98.06 84 ALA A N 1
ATOM 627 C CA . ALA A 1 84 ? -15.618 -5.287 7.895 1.00 98.06 84 ALA A CA 1
ATOM 628 C C . ALA A 1 84 ? -14.707 -6.371 7.300 1.00 98.06 84 ALA A C 1
ATOM 630 O O . ALA A 1 84 ? -14.137 -7.171 8.036 1.00 98.06 84 ALA A O 1
ATOM 631 N N . ASP A 1 85 ? -14.517 -6.358 5.977 1.00 98.56 85 ASP A N 1
ATOM 632 C CA . ASP A 1 85 ? -13.571 -7.232 5.271 1.00 98.56 85 ASP A CA 1
ATOM 633 C C . ASP A 1 85 ? -12.180 -6.566 5.213 1.00 98.56 85 ASP A C 1
ATOM 635 O O . ASP A 1 85 ? -11.953 -5.675 4.379 1.00 98.56 85 ASP A O 1
ATOM 639 N N . PRO A 1 86 ? -11.210 -6.975 6.058 1.00 98.50 86 PRO A N 1
ATOM 640 C CA . PRO A 1 86 ? -9.907 -6.322 6.112 1.00 98.50 86 PRO A CA 1
ATOM 641 C C . PRO A 1 86 ? -9.083 -6.564 4.845 1.00 98.50 86 PRO A C 1
ATOM 643 O O . PRO A 1 86 ? -8.259 -5.723 4.491 1.00 98.50 86 PRO A O 1
ATOM 646 N N . ALA A 1 87 ? -9.298 -7.685 4.148 1.00 98.38 87 ALA A N 1
ATOM 647 C CA . ALA A 1 87 ? -8.559 -8.033 2.938 1.00 98.38 87 ALA A CA 1
ATOM 648 C C . ALA A 1 87 ? -9.004 -7.168 1.756 1.00 98.38 87 ALA A C 1
ATOM 650 O O . ALA A 1 87 ? -8.171 -6.667 0.996 1.00 98.38 87 ALA A O 1
ATOM 651 N N . MET A 1 88 ? -10.312 -6.944 1.613 1.00 98.50 88 MET A N 1
ATOM 652 C CA . MET A 1 88 ? -10.844 -6.011 0.619 1.00 98.50 88 MET A CA 1
ATOM 653 C C . MET A 1 88 ? -10.382 -4.579 0.909 1.00 98.50 88 MET A C 1
ATOM 655 O O . MET A 1 88 ? -9.829 -3.924 0.022 1.00 98.50 88 MET A O 1
ATOM 659 N N . LEU A 1 89 ? -10.521 -4.119 2.157 1.00 98.50 89 LEU A N 1
ATOM 660 C CA . LEU A 1 89 ? -10.090 -2.778 2.562 1.00 98.50 89 LEU A CA 1
ATOM 661 C C . LEU A 1 89 ? -8.581 -2.565 2.361 1.00 98.50 89 LEU A C 1
ATOM 663 O O . LEU A 1 89 ? -8.164 -1.490 1.927 1.00 98.50 89 LEU A O 1
ATOM 667 N N . ALA A 1 90 ? -7.762 -3.592 2.597 1.00 98.50 90 ALA A N 1
ATOM 668 C CA . ALA A 1 90 ? -6.327 -3.540 2.345 1.00 98.50 90 ALA A CA 1
ATOM 669 C C . ALA A 1 90 ? -6.006 -3.308 0.867 1.00 98.50 90 ALA A C 1
ATOM 671 O O . ALA A 1 90 ? -5.218 -2.420 0.546 1.00 98.50 90 ALA A O 1
ATOM 672 N N . ARG A 1 91 ? -6.671 -4.038 -0.038 1.00 98.44 91 ARG A N 1
ATOM 673 C CA . ARG A 1 91 ? -6.509 -3.850 -1.490 1.00 98.44 91 ARG A CA 1
ATOM 674 C C . ARG A 1 91 ? -6.915 -2.444 -1.925 1.00 98.44 91 ARG A C 1
ATOM 676 O O . ARG A 1 91 ? -6.253 -1.852 -2.777 1.00 98.44 91 ARG A O 1
ATOM 683 N N . VAL A 1 92 ? -7.969 -1.881 -1.327 1.00 98.44 92 VAL A N 1
ATOM 684 C CA . VAL A 1 92 ? -8.381 -0.489 -1.578 1.00 98.44 92 VAL A CA 1
ATOM 685 C C . VAL A 1 92 ? -7.302 0.492 -1.111 1.00 98.44 92 VAL A C 1
ATOM 687 O O . VAL A 1 92 ? -6.908 1.374 -1.876 1.00 98.44 92 VAL A O 1
ATOM 690 N N . ALA A 1 93 ? -6.773 0.327 0.103 1.00 97.94 93 ALA A N 1
ATOM 691 C CA . ALA A 1 93 ? -5.705 1.178 0.631 1.00 97.94 93 ALA A CA 1
ATOM 692 C C . ALA A 1 93 ? -4.422 1.098 -0.223 1.00 97.94 93 ALA A C 1
ATOM 694 O O . ALA A 1 93 ? -3.849 2.134 -0.579 1.00 97.94 93 ALA A O 1
ATOM 695 N N . SER A 1 94 ? -4.020 -0.108 -0.637 1.00 97.94 94 SER A N 1
ATOM 696 C CA . SER A 1 94 ? -2.922 -0.337 -1.584 1.00 97.94 94 SER A CA 1
ATOM 697 C C . SER A 1 94 ? -3.165 0.376 -2.911 1.00 97.94 94 SER A C 1
ATOM 699 O O . SER A 1 94 ? -2.314 1.139 -3.370 1.00 97.94 94 SER A O 1
ATOM 701 N N . ALA A 1 95 ? -4.349 0.214 -3.509 1.00 97.50 95 ALA A N 1
ATOM 702 C CA . ALA A 1 95 ? -4.694 0.863 -4.770 1.00 97.50 95 ALA A CA 1
ATOM 703 C C . ALA A 1 95 ? -4.619 2.397 -4.678 1.00 97.50 95 ALA A C 1
ATOM 705 O O . ALA A 1 95 ? -4.106 3.049 -5.594 1.00 97.50 95 ALA A O 1
ATOM 706 N N . LEU A 1 96 ? -5.066 2.985 -3.563 1.00 97.38 96 LEU A N 1
ATOM 707 C CA . LEU A 1 96 ? -4.933 4.422 -3.312 1.00 97.38 96 LEU A CA 1
ATOM 708 C C . LEU A 1 96 ? -3.463 4.848 -3.242 1.00 97.38 96 LEU A C 1
ATOM 710 O O . LEU A 1 96 ? -3.086 5.831 -3.884 1.00 97.38 96 LEU A O 1
ATOM 714 N N . LEU A 1 97 ? -2.620 4.086 -2.541 1.00 95.94 97 LEU A N 1
ATOM 715 C CA . LEU A 1 97 ? -1.178 4.336 -2.450 1.00 95.94 97 LEU A CA 1
ATOM 716 C C . LEU A 1 97 ? -0.494 4.243 -3.826 1.00 95.94 97 LEU A C 1
ATOM 718 O O . LEU A 1 97 ? 0.381 5.040 -4.164 1.00 95.94 97 LEU A O 1
ATOM 722 N N . HIS A 1 98 ? -0.908 3.297 -4.665 1.00 95.44 98 HIS A N 1
ATOM 723 C CA . HIS A 1 98 ? -0.391 3.169 -6.029 1.00 95.44 98 HIS A CA 1
ATOM 724 C C . HIS A 1 98 ? -0.848 4.334 -6.914 1.00 95.44 98 HIS A C 1
ATOM 726 O O . HIS A 1 98 ? -0.072 4.874 -7.707 1.00 95.44 98 HIS A O 1
ATOM 732 N N . SER A 1 99 ? -2.094 4.777 -6.741 1.00 94.75 99 SER A N 1
ATOM 733 C CA . SER A 1 99 ? -2.641 5.936 -7.443 1.00 94.75 99 SER A CA 1
ATOM 734 C C . SER A 1 99 ? -1.903 7.227 -7.078 1.00 94.75 99 SER A C 1
ATOM 736 O O . SER A 1 99 ? -1.596 8.029 -7.965 1.00 94.75 99 SER A O 1
ATOM 738 N N . THR A 1 100 ? -1.561 7.435 -5.800 1.00 92.62 100 THR A N 1
ATOM 739 C CA . THR A 1 100 ? -0.768 8.605 -5.382 1.00 92.62 100 THR A CA 1
ATOM 740 C C . THR A 1 100 ? 0.631 8.575 -5.995 1.00 92.62 100 THR A C 1
ATOM 742 O O . THR A 1 100 ? 1.086 9.598 -6.513 1.00 92.62 100 THR A O 1
ATOM 745 N N . ALA A 1 101 ? 1.271 7.403 -6.050 1.00 92.75 101 ALA A N 1
ATOM 746 C CA . ALA A 1 101 ? 2.565 7.215 -6.702 1.00 92.75 101 ALA A CA 1
ATOM 747 C C . ALA A 1 101 ? 2.546 7.575 -8.195 1.00 92.75 101 ALA A C 1
ATOM 749 O O . ALA A 1 101 ? 3.462 8.239 -8.687 1.00 92.75 101 ALA A O 1
ATOM 750 N N . LEU A 1 102 ? 1.506 7.153 -8.919 1.00 91.31 102 LEU A N 1
ATOM 751 C CA . LEU A 1 102 ? 1.346 7.464 -10.339 1.00 91.31 102 LEU A CA 1
ATOM 752 C C . LEU A 1 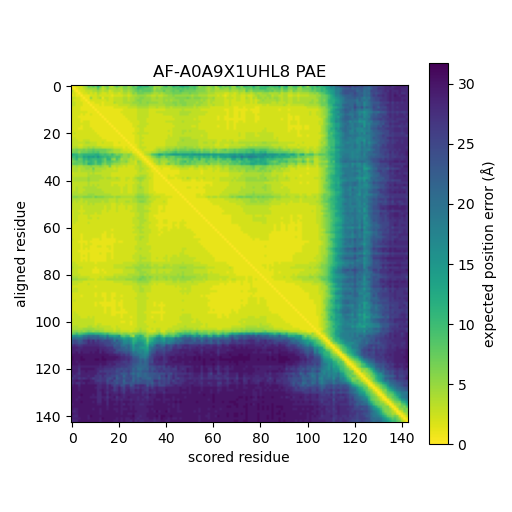102 ? 1.068 8.958 -10.556 1.00 91.31 102 LEU A C 1
ATOM 754 O O . LEU A 1 102 ? 1.672 9.591 -11.421 1.00 91.31 102 LEU A O 1
ATOM 758 N N . ARG A 1 103 ? 0.191 9.551 -9.738 1.00 87.81 103 ARG A N 1
ATOM 759 C CA . ARG A 1 103 ? -0.150 10.981 -9.816 1.00 87.81 103 ARG A CA 1
ATOM 760 C C . ARG A 1 103 ? 1.035 11.884 -9.484 1.00 87.81 103 ARG A C 1
ATOM 762 O O . ARG A 1 103 ? 1.163 12.936 -10.107 1.00 87.81 103 ARG A O 1
ATOM 769 N N . ALA A 1 104 ? 1.919 11.462 -8.580 1.00 87.81 104 ALA A N 1
ATOM 770 C CA . ALA A 1 104 ? 3.156 12.176 -8.284 1.00 87.81 104 ALA A CA 1
ATOM 771 C C . ALA A 1 104 ? 4.035 12.345 -9.534 1.00 87.81 104 ALA A C 1
ATOM 773 O O . ALA A 1 104 ? 4.617 13.397 -9.735 1.00 87.81 104 ALA A O 1
ATOM 774 N N . ARG A 1 105 ? 4.065 11.379 -10.459 1.00 81.56 105 ARG A N 1
ATOM 775 C CA . ARG A 1 105 ? 4.884 11.501 -11.681 1.00 81.56 105 ARG A CA 1
ATOM 776 C C . ARG A 1 105 ? 4.432 12.605 -12.637 1.00 81.56 105 ARG A C 1
ATOM 778 O O . ARG A 1 105 ? 5.235 13.074 -13.435 1.00 81.56 105 ARG A O 1
ATOM 785 N N . ARG A 1 106 ? 3.165 13.036 -12.574 1.00 75.00 106 ARG A N 1
ATOM 786 C CA . ARG A 1 106 ? 2.650 14.110 -13.444 1.00 75.00 106 ARG A CA 1
ATOM 787 C C . ARG A 1 106 ? 3.190 15.482 -13.080 1.00 75.00 106 ARG A C 1
ATOM 789 O O . ARG A 1 106 ? 3.198 16.375 -13.924 1.00 75.00 106 ARG A O 1
ATOM 796 N N . ARG A 1 107 ? 3.528 15.704 -11.812 1.00 63.06 107 ARG A N 1
ATOM 797 C CA . ARG A 1 107 ? 3.877 17.041 -11.356 1.00 63.06 107 ARG A CA 1
ATOM 798 C C . ARG A 1 107 ? 5.358 17.239 -11.688 1.00 63.06 107 ARG A C 1
ATOM 800 O O . ARG A 1 107 ? 6.240 16.496 -11.279 1.00 63.06 107 ARG A O 1
ATOM 807 N N . THR A 1 108 ? 5.634 18.237 -12.509 1.00 53.53 108 THR A N 1
ATOM 808 C CA . THR A 1 108 ? 7.002 18.649 -12.802 1.00 53.53 108 THR A CA 1
ATOM 809 C C . THR A 1 108 ? 7.567 19.329 -11.557 1.00 53.53 108 THR A C 1
ATOM 811 O O . THR A 1 108 ? 6.848 20.017 -10.821 1.00 53.53 108 THR A O 1
ATOM 814 N N . ALA A 1 109 ? 8.842 19.090 -11.245 1.00 55.16 109 ALA A N 1
ATOM 815 C CA . ALA A 1 109 ? 9.513 19.843 -10.194 1.00 55.16 109 ALA A CA 1
ATOM 816 C C . ALA A 1 109 ? 9.444 21.330 -10.570 1.00 55.16 109 ALA A C 1
ATOM 818 O O . ALA A 1 109 ? 9.949 21.723 -11.623 1.00 55.16 109 ALA A O 1
ATOM 819 N N . ARG A 1 110 ? 8.812 22.162 -9.732 1.00 51.72 110 ARG A N 1
ATOM 820 C CA . ARG A 1 110 ? 8.810 23.627 -9.889 1.00 51.72 110 ARG A CA 1
ATOM 821 C C . ARG A 1 110 ? 10.187 24.209 -9.531 1.00 51.72 110 ARG A C 1
ATOM 823 O O . ARG A 1 110 ? 10.301 25.024 -8.628 1.00 51.72 110 ARG A O 1
ATOM 830 N N . GLY A 1 111 ? 11.229 23.730 -10.207 1.00 43.34 111 GLY A N 1
ATOM 831 C CA . GLY A 1 111 ? 12.626 24.034 -9.895 1.00 43.34 111 GLY A CA 1
ATOM 832 C C . GLY A 1 111 ? 13.667 23.433 -10.844 1.00 43.34 111 GLY A C 1
ATOM 833 O O . GLY A 1 111 ? 14.849 23.550 -10.565 1.00 43.34 111 GLY A O 1
ATOM 834 N N . ALA A 1 112 ? 13.269 22.824 -11.968 1.00 44.56 112 ALA A N 1
ATOM 835 C CA . ALA A 1 112 ? 14.174 22.641 -13.113 1.00 44.56 112 ALA A CA 1
ATOM 836 C C . ALA A 1 112 ? 13.996 23.761 -14.160 1.00 44.56 112 ALA A C 1
ATOM 838 O O . ALA A 1 112 ? 14.364 23.603 -15.322 1.00 44.56 112 ALA A O 1
ATOM 839 N N . ALA A 1 113 ? 13.406 24.890 -13.753 1.00 40.91 113 ALA A N 1
ATOM 840 C CA . ALA A 1 113 ? 13.508 26.132 -14.496 1.00 40.91 113 ALA A CA 1
ATOM 841 C C . ALA A 1 113 ? 14.897 26.711 -14.211 1.00 40.91 113 ALA A C 1
ATOM 843 O O . ALA A 1 113 ? 15.203 27.091 -13.081 1.00 40.91 113 ALA A O 1
ATOM 844 N N . ARG A 1 114 ? 15.749 26.719 -15.239 1.00 42.12 114 ARG A N 1
ATOM 845 C CA . ARG A 1 114 ? 16.875 27.645 -15.299 1.00 42.12 114 ARG A CA 1
ATOM 846 C C . ARG A 1 114 ? 16.286 29.054 -15.204 1.00 42.12 114 ARG A C 1
ATOM 848 O O . ARG A 1 114 ? 15.446 29.386 -16.027 1.00 42.12 114 ARG A O 1
ATOM 855 N N . ASP A 1 115 ? 16.768 29.812 -14.229 1.00 39.41 115 ASP A N 1
ATOM 856 C CA . ASP A 1 115 ? 16.642 31.266 -14.105 1.00 39.41 115 ASP A CA 1
ATOM 857 C C . ASP A 1 115 ? 15.238 31.876 -13.877 1.00 39.41 115 ASP A C 1
ATOM 859 O O . ASP A 1 115 ? 14.259 31.552 -14.541 1.00 39.41 115 ASP A O 1
ATOM 863 N N . GLY A 1 116 ? 15.171 32.836 -12.946 1.00 37.59 116 GLY A N 1
ATOM 864 C CA . GLY A 1 116 ? 14.114 33.857 -12.888 1.00 37.59 116 GLY A CA 1
ATOM 865 C C . GLY A 1 116 ? 12.836 33.575 -12.078 1.00 37.59 116 GLY A C 1
ATOM 866 O O . GLY A 1 116 ? 11.796 33.254 -12.635 1.00 37.59 116 GLY A O 1
ATOM 867 N N . GLY A 1 117 ? 12.875 33.889 -10.775 1.00 38.69 117 GLY A N 1
ATOM 868 C CA . GLY A 1 117 ? 11.817 34.675 -10.112 1.00 38.69 117 GLY A CA 1
ATOM 869 C C . GLY A 1 117 ? 10.529 33.990 -9.608 1.00 38.69 117 GLY A C 1
ATOM 870 O O . GLY A 1 117 ? 9.694 33.516 -10.369 1.00 38.69 117 GLY A O 1
ATOM 871 N N . GLY A 1 118 ? 10.281 34.131 -8.298 1.00 34.34 118 GLY A N 1
ATOM 872 C CA . GLY A 1 118 ? 8.925 34.262 -7.740 1.00 34.34 118 GLY A CA 1
ATOM 873 C C . GLY A 1 118 ? 8.342 33.024 -7.059 1.00 34.34 118 GLY A C 1
ATOM 874 O O . GLY A 1 118 ? 7.558 32.276 -7.641 1.00 34.34 118 GLY A O 1
ATOM 875 N N . GLY A 1 119 ? 8.645 32.856 -5.770 1.00 45.38 119 GLY A N 1
ATOM 876 C CA . GLY A 1 119 ? 8.000 31.861 -4.918 1.00 45.38 119 GLY A CA 1
ATOM 877 C C . GLY A 1 119 ? 6.501 32.118 -4.740 1.00 45.38 119 GLY A C 1
ATOM 878 O O . GLY A 1 119 ? 6.100 33.198 -4.320 1.00 45.38 119 GLY A O 1
ATOM 879 N N . ARG A 1 120 ? 5.681 31.094 -5.005 1.00 40.84 120 ARG A N 1
ATOM 880 C CA . ARG A 1 120 ? 4.322 30.920 -4.460 1.00 40.84 120 ARG A CA 1
ATOM 881 C C . ARG A 1 120 ? 4.075 29.425 -4.226 1.00 40.84 120 ARG A C 1
ATOM 883 O O . ARG A 1 120 ? 3.885 28.646 -5.168 1.00 40.84 120 ARG A O 1
ATOM 890 N N . GLY A 1 121 ? 4.128 29.007 -2.961 1.00 44.09 121 GLY A N 1
ATOM 891 C CA . GLY A 1 121 ? 3.738 27.662 -2.538 1.00 44.09 121 GLY A CA 1
ATOM 892 C C . GLY A 1 121 ? 2.274 27.418 -2.904 1.00 44.09 121 GLY A C 1
ATOM 893 O O . GLY A 1 121 ? 1.414 28.227 -2.570 1.00 44.09 121 GLY A O 1
ATOM 894 N N . ALA A 1 122 ? 1.977 26.341 -3.639 1.00 48.75 122 ALA A N 1
ATOM 895 C CA . ALA A 1 122 ? 0.577 25.992 -3.874 1.00 48.75 122 ALA A CA 1
ATOM 896 C C . ALA A 1 122 ? 0.075 25.196 -2.678 1.00 48.75 122 ALA A C 1
ATOM 898 O O . ALA A 1 122 ? 0.464 24.039 -2.508 1.00 48.75 122 ALA A O 1
ATOM 899 N N . HIS A 1 123 ? -0.803 25.816 -1.897 1.00 35.22 123 HIS A N 1
ATOM 900 C CA . HIS A 1 123 ? -1.705 25.087 -1.024 1.00 35.22 123 HIS A CA 1
ATOM 901 C C . HIS A 1 123 ? -2.574 24.152 -1.867 1.00 35.22 123 HIS A C 1
ATOM 903 O O . HIS A 1 123 ? -3.217 24.564 -2.835 1.00 35.22 123 HIS A O 1
ATOM 909 N N . LEU A 1 124 ? -2.569 22.879 -1.484 1.00 40.62 124 LEU A N 1
ATOM 910 C CA . LEU A 1 124 ? -3.532 21.883 -1.916 1.00 40.62 124 LEU A CA 1
ATOM 911 C C . LEU A 1 124 ? -4.907 22.318 -1.385 1.00 40.62 124 LEU A C 1
ATOM 913 O O . LEU A 1 124 ? -5.176 22.198 -0.194 1.00 40.62 124 LEU A O 1
ATOM 917 N N . ARG A 1 125 ? -5.763 22.878 -2.246 1.00 45.88 125 ARG A N 1
ATOM 918 C CA . ARG A 1 125 ? -7.180 23.061 -1.915 1.00 45.88 125 ARG A CA 1
ATOM 919 C C . ARG A 1 125 ? -7.873 21.714 -2.086 1.00 45.88 125 ARG A C 1
ATOM 921 O O . ARG A 1 125 ? -8.144 21.302 -3.211 1.00 45.88 125 ARG A O 1
ATOM 928 N N . CYS A 1 126 ? -8.152 21.034 -0.980 1.00 37.59 126 CYS A N 1
ATOM 929 C CA . CYS A 1 126 ? -9.245 20.069 -0.953 1.00 37.59 126 CYS A CA 1
ATOM 930 C C . CYS A 1 126 ? -10.558 20.849 -1.113 1.00 37.59 126 CYS A C 1
ATOM 932 O O . CYS A 1 126 ? -10.712 21.923 -0.532 1.00 37.59 126 CYS A O 1
ATOM 934 N N . GLY A 1 127 ? -11.452 20.347 -1.966 1.00 43.47 127 GLY A N 1
ATOM 935 C CA . GLY A 1 127 ? -12.696 21.013 -2.340 1.00 43.47 127 GLY A CA 1
ATOM 936 C C . GLY A 1 127 ? -13.531 21.418 -1.126 1.00 43.47 127 GLY A C 1
ATOM 937 O O . GLY A 1 127 ? -14.025 20.567 -0.396 1.00 43.47 127 GLY A O 1
ATOM 938 N N . GLY A 1 128 ? -13.696 22.727 -0.945 1.00 33.56 128 GLY A N 1
ATOM 939 C CA . GLY A 1 128 ? -14.764 23.319 -0.153 1.00 33.56 128 GLY A CA 1
ATOM 940 C C . GLY A 1 128 ? -15.807 23.854 -1.122 1.00 33.56 128 GLY A C 1
ATOM 941 O O . GLY A 1 128 ? -15.460 24.609 -2.029 1.00 33.56 128 GLY A O 1
ATOM 942 N N . ALA A 1 129 ? -17.048 23.402 -0.960 1.00 38.59 129 ALA A N 1
ATOM 943 C CA . ALA A 1 129 ? -18.192 23.790 -1.766 1.00 38.59 129 ALA A CA 1
ATOM 944 C C . ALA A 1 129 ? -18.282 25.316 -1.907 1.00 38.59 129 ALA A C 1
ATOM 946 O O . ALA A 1 129 ? -18.346 26.046 -0.917 1.00 38.59 129 ALA A O 1
ATOM 947 N N . ASP A 1 130 ? -18.293 25.769 -3.156 1.00 36.25 130 ASP A N 1
ATOM 948 C CA . ASP A 1 130 ? -18.605 27.136 -3.536 1.00 36.25 130 ASP A CA 1
ATOM 949 C C . ASP A 1 130 ? -20.054 27.437 -3.122 1.00 36.25 130 ASP A C 1
ATOM 951 O O . ASP A 1 130 ? -21.016 27.044 -3.790 1.00 36.25 130 ASP A O 1
ATOM 955 N N . LYS A 1 131 ? -20.230 28.074 -1.959 1.00 37.41 131 LYS A N 1
ATOM 956 C CA . LYS A 1 131 ? -21.484 28.752 -1.639 1.00 37.41 131 LYS A CA 1
ATOM 957 C C . LYS A 1 131 ? -21.584 29.935 -2.596 1.00 37.41 131 LYS A C 1
ATOM 959 O O . LYS A 1 131 ? -21.060 31.006 -2.303 1.00 37.41 131 LYS A O 1
ATOM 964 N N . ARG A 1 132 ? -22.287 29.721 -3.714 1.00 38.19 132 ARG A N 1
ATOM 965 C CA . ARG A 1 132 ? -22.868 30.787 -4.536 1.00 38.19 132 ARG A CA 1
ATOM 966 C C . ARG A 1 132 ? -23.474 31.841 -3.607 1.00 38.19 132 ARG A C 1
ATOM 968 O O . ARG A 1 132 ? -24.416 31.548 -2.870 1.00 38.19 132 ARG A O 1
ATOM 975 N N . LEU A 1 133 ? -22.895 33.036 -3.619 1.00 34.97 133 LEU A N 1
ATOM 976 C CA . LEU A 1 133 ? -23.511 34.224 -3.043 1.00 34.97 133 LEU A CA 1
ATOM 977 C C . LEU A 1 133 ? -24.720 34.610 -3.917 1.00 34.97 133 LEU A C 1
ATOM 979 O O . LEU A 1 133 ? -24.665 34.410 -5.132 1.00 34.97 133 LEU A O 1
ATOM 983 N N . PRO A 1 134 ? -25.819 35.093 -3.317 1.00 36.16 134 PRO A N 1
ATOM 984 C CA . PRO A 1 134 ? -27.082 35.297 -4.016 1.00 36.16 134 PRO A CA 1
ATOM 985 C C . PRO A 1 134 ? -26.996 36.433 -5.040 1.00 36.16 134 PRO A C 1
ATOM 987 O O . PRO A 1 134 ? -26.609 37.554 -4.713 1.00 36.16 134 PRO A O 1
ATOM 990 N N . GLU A 1 135 ? -27.407 36.131 -6.272 1.00 36.09 135 GLU A N 1
ATOM 991 C CA . GLU A 1 135 ? -27.838 37.127 -7.249 1.00 36.09 135 GLU A CA 1
ATOM 992 C C . GLU A 1 135 ? -29.113 37.807 -6.734 1.00 36.09 135 GLU A C 1
ATOM 994 O O . GLU A 1 135 ? -30.097 37.134 -6.419 1.00 36.09 135 GLU A O 1
ATOM 999 N N . GLY A 1 136 ? -29.106 39.139 -6.658 1.00 34.69 136 GLY A N 1
ATOM 1000 C CA . GLY A 1 136 ? -30.327 39.903 -6.428 1.00 34.69 136 GLY A CA 1
ATOM 1001 C C . GLY A 1 136 ? -30.115 41.382 -6.108 1.00 34.69 136 GLY A C 1
ATOM 1002 O O . GLY A 1 136 ? -29.576 41.718 -5.063 1.00 34.69 136 GLY A O 1
ATOM 1003 N N . SER A 1 137 ? -30.657 42.216 -7.002 1.00 36.59 137 SER A N 1
ATOM 1004 C CA . SER A 1 137 ? -31.125 43.603 -6.843 1.00 36.59 137 SER A CA 1
ATOM 1005 C C . SER A 1 137 ? -30.114 44.761 -6.862 1.00 36.59 137 SER A C 1
ATOM 1007 O O . SER A 1 137 ? -29.603 45.182 -5.827 1.00 36.59 137 SER A O 1
ATOM 1009 N N . HIS A 1 138 ? -29.997 45.406 -8.028 1.00 38.31 138 HIS A N 1
ATOM 1010 C CA . HIS A 1 138 ? -30.159 46.860 -8.077 1.00 38.31 138 HIS A CA 1
ATOM 1011 C C . HIS A 1 138 ? -31.042 47.260 -9.273 1.00 38.31 138 HIS A C 1
ATOM 1013 O O . HIS A 1 138 ? -30.865 46.767 -10.384 1.00 38.31 138 HIS A O 1
ATOM 1019 N N . ASP A 1 139 ? -32.033 48.085 -8.941 1.00 39.47 139 ASP A N 1
ATOM 1020 C CA . ASP A 1 139 ? -33.220 48.555 -9.673 1.00 39.47 139 ASP A CA 1
ATOM 1021 C C . ASP A 1 139 ? -32.937 49.318 -10.991 1.00 39.47 139 ASP A C 1
ATOM 1023 O O . ASP A 1 139 ? -31.852 49.891 -11.137 1.00 39.47 139 ASP A O 1
ATOM 1027 N N . PRO A 1 140 ? -33.912 49.400 -11.925 1.00 49.50 140 PRO A N 1
ATOM 1028 C CA . PRO A 1 140 ? -33.867 50.255 -13.103 1.00 49.50 140 PRO A CA 1
ATOM 1029 C C . PRO A 1 140 ? -34.276 51.700 -12.756 1.00 49.50 140 PRO A C 1
ATOM 1031 O O . PRO A 1 140 ? -34.833 51.957 -11.694 1.00 49.50 140 PRO A O 1
ATOM 1034 N N . LEU A 1 141 ? -34.075 52.608 -13.721 1.00 44.94 141 LEU A N 1
ATOM 1035 C CA . LEU A 1 141 ? -34.330 54.063 -13.720 1.00 44.94 141 LEU A CA 1
ATOM 1036 C C . LEU A 1 141 ? -33.090 54.914 -13.401 1.00 44.94 141 LEU A C 1
ATOM 1038 O O . LEU A 1 141 ? -32.846 55.269 -12.256 1.00 44.94 141 LEU A O 1
ATOM 1042 N N . ILE A 1 142 ? -32.351 55.288 -14.452 1.00 43.41 142 ILE A N 1
ATOM 1043 C CA . ILE A 1 142 ? -31.993 56.678 -14.797 1.00 43.41 142 ILE A CA 1
ATOM 1044 C C . ILE A 1 142 ? -31.365 56.674 -16.208 1.00 43.41 142 ILE A C 1
ATOM 1046 O O . ILE A 1 142 ? -30.331 56.049 -16.432 1.00 43.41 142 ILE A O 1
ATOM 1050 N N . ASN A 1 143 ? -32.028 57.435 -17.086 1.00 37.62 143 ASN A N 1
ATOM 1051 C CA . ASN A 1 143 ? -31.745 57.811 -18.481 1.00 37.62 143 ASN A CA 1
ATOM 1052 C C . ASN A 1 143 ? -31.909 56.745 -19.574 1.00 37.62 143 ASN A C 1
ATOM 1054 O O . ASN A 1 143 ? -30.932 56.032 -19.890 1.00 37.62 143 ASN A O 1
#